Protein 1MGT (pdb70)

B-factor: mean 19.63, std 9.45, range [7.41, 60.87]

GO terms:
  GO:0005737 cytoplasm (C, EXP)
  GO:0003908 methylated-DNA-[protein]-cysteine S-methyltransferase activity (F, EXP)

CATH classification: 3.30.160.70 (+1 more: 1.10.10.10)

Secondary structure (DSSP, 8-state):
-EEEEEEEETTEEEEEEEEEESEEEEEEEESSHHHHHHHHHHHHHHHHHTT------B---SHHHHHHHHHTTSS-GGGGGGGB--TT--H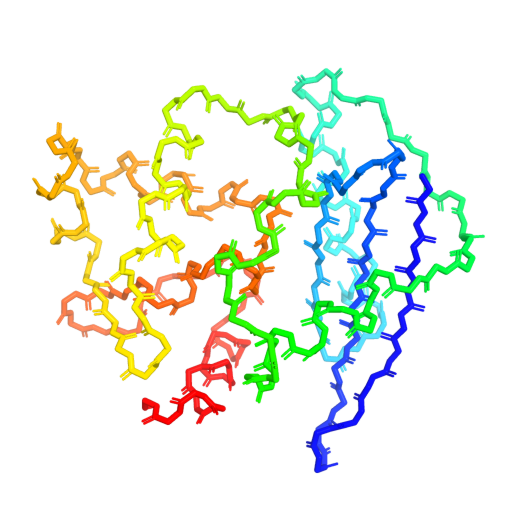HHHHHHHHHHHHS-TT--EEHHHHHHHTTS-HHHHHHHHHT-S-TTTS-GGGEEBTTB----TT-HHHHHHHHHHTT-

Foldseek 3Di:
DKEWDWDDDDPFIKIKMFWDDQFTDFIAMDRDVVLRVVVVVVLVVLLVVLPDDTDHDYDDDCVRVVLVCCLLPVDQLQVNVVRHPCRSPDPVLVVLLNCQRVPQGQLAAEELCRSCVVVVHDSVVSVVSQLNDRYDSSSPSLRYAHPPGSHDHNSDPVVSVVSNVSSPD

Sequence (169 aa):
MLSVEKFRVGERVVWIGVIFSGRVQGIAFAFDRGTLMKRIHDLAEHLGKRGVSISLDVQPSDYPEKVFKVLIGELDNASFLRELSFEGVTPFEKKVYEWLTKNVKRGSVITYGDLAKALNTSPRAVGGAMKRNPYPIVVPCHRVVAHDGIGYYSSGIEEKKFLLEIEGV

Structure (mmCIF, N/CA/C/O backbone):
data_1MGT
#
_entry.id   1MGT
#
_cell.length_a   53.230
_cell.length_b   86.220
_cell.length_c   39.830
_cell.angle_alpha   90.00
_cell.angle_beta   90.00
_cell.angle_gamma   90.00
#
_symmetry.space_group_name_H-M   'P 21 21 21'
#
loop_
_entity.id
_entity.type
_entity.pdbx_description
1 polymer 'PROTEIN (O6-METHYLGUANINE-DNA METHYLTRANSFERASE)'
2 non-polymer 'SULFATE ION'
3 water water
#
loop_
_atom_site.group_PDB
_atom_site.id
_atom_site.type_symbol
_atom_site.label_atom_id
_atom_site.label_alt_id
_atom_site.label_comp_id
_atom_site.label_asym_id
_atom_site.label_entity_id
_atom_site.label_seq_id
_atom_site.pdbx_PDB_ins_code
_atom_site.Cartn_x
_atom_site.Cartn_y
_atom_site.Cartn_z
_atom_site.occupancy
_atom_site.B_iso_or_equiv
_atom_site.auth_seq_id
_atom_site.auth_comp_id
_atom_site.auth_asym_id
_atom_site.auth_atom_id
_atom_site.pdbx_PDB_model_num
ATOM 1 N N . MET A 1 1 ? 26.115 37.489 57.818 1.00 11.72 1 MET A N 1
ATOM 2 C CA . MET A 1 1 ? 25.259 36.376 58.290 1.00 14.41 1 MET A CA 1
ATOM 3 C C . MET A 1 1 ? 25.349 35.202 57.287 1.00 14.50 1 MET A C 1
ATOM 4 O O . MET A 1 1 ? 25.733 35.460 56.137 1.00 13.79 1 MET A O 1
ATOM 9 N N . LEU A 1 2 ? 24.995 34.028 57.741 1.00 11.14 2 LEU A N 1
ATOM 10 C CA . LEU A 1 2 ? 25.030 32.826 56.895 1.00 11.27 2 LEU A CA 1
ATOM 11 C C . LEU A 1 2 ? 23.742 32.048 57.008 1.00 12.79 2 LEU A C 1
ATOM 12 O O . LEU A 1 2 ? 23.185 31.822 58.106 1.00 11.95 2 LEU A O 1
ATOM 17 N N . SER A 1 3 ? 23.212 31.571 55.876 1.00 9.73 3 SER A N 1
ATOM 18 C CA . SER A 1 3 ? 22.020 30.774 55.826 1.00 12.92 3 SER A CA 1
ATOM 19 C C . SER A 1 3 ? 22.391 29.481 55.070 1.00 14.52 3 SER A C 1
ATOM 20 O O . SER A 1 3 ? 23.027 29.611 54.019 1.00 13.54 3 SER A O 1
ATOM 23 N N . VAL A 1 4 ? 22.024 28.354 55.639 1.00 14.02 4 VAL A N 1
ATOM 24 C CA . VAL A 1 4 ? 22.342 27.053 55.026 1.00 15.72 4 VAL A CA 1
ATOM 25 C C . VAL A 1 4 ? 21.069 26.228 54.923 1.00 16.87 4 VAL A C 1
ATOM 26 O O . VAL A 1 4 ? 20.317 26.133 55.901 1.00 15.51 4 VAL A O 1
ATOM 30 N N . GLU A 1 5 ? 20.823 25.615 53.746 1.00 14.50 5 GLU A N 1
ATOM 31 C CA . GLU A 1 5 ? 19.610 24.814 53.616 1.00 15.56 5 GLU A CA 1
ATOM 32 C C . GLU A 1 5 ? 19.870 23.646 52.660 1.00 15.89 5 GLU A C 1
ATOM 33 O O . GLU A 1 5 ? 20.696 23.745 51.755 1.00 13.74 5 GLU A O 1
ATOM 39 N N . LYS A 1 6 ? 19.193 22.542 52.928 1.00 14.27 6 LYS A N 1
ATOM 40 C CA . LYS A 1 6 ? 19.370 21.343 52.081 1.00 15.78 6 LYS A CA 1
ATOM 41 C C . LYS A 1 6 ? 18.141 21.210 51.200 1.00 15.80 6 LYS A C 1
ATOM 42 O O . LYS A 1 6 ? 17.028 21.572 51.617 1.00 15.84 6 LYS A O 1
ATOM 48 N N . PHE A 1 7 ? 18.330 20.788 49.950 1.00 13.37 7 PHE A N 1
ATOM 49 C CA . PHE A 1 7 ? 17.221 20.627 49.021 1.00 14.14 7 PHE A CA 1
ATOM 50 C C . PHE A 1 7 ? 17.361 19.264 48.340 1.00 15.34 7 PHE A C 1
ATOM 51 O O . PHE A 1 7 ? 18.480 18.778 48.134 1.00 16.92 7 PHE A O 1
ATOM 59 N N . ARG A 1 8 ? 16.238 18.677 47.968 1.00 14.72 8 ARG A N 1
ATOM 60 C CA . ARG A 1 8 ? 16.302 17.396 47.267 1.00 14.94 8 ARG A CA 1
ATOM 61 C C . ARG A 1 8 ? 16.004 17.636 45.775 1.00 16.87 8 ARG A C 1
ATOM 62 O O . ARG A 1 8 ? 15.163 18.466 45.428 1.00 18.27 8 ARG A O 1
ATOM 70 N N . VAL A 1 9 ? 16.716 16.952 44.918 1.00 15.80 9 VAL A N 1
ATOM 71 C CA . VAL A 1 9 ? 16.482 17.016 43.458 1.00 16.93 9 VAL A CA 1
ATOM 72 C C . VAL A 1 9 ? 16.454 15.524 43.086 1.00 14.85 9 VAL A C 1
ATOM 73 O O . VAL A 1 9 ? 17.472 14.928 42.798 1.00 17.04 9 VAL A O 1
ATOM 77 N N . GLY A 1 10 ? 15.270 14.932 43.249 1.00 15.40 10 GLY A N 1
ATOM 78 C CA . GLY A 1 10 ? 15.151 13.487 42.993 1.00 14.76 10 GLY A CA 1
ATOM 79 C C . GLY A 1 10 ? 15.991 12.775 44.071 1.00 16.12 10 GLY A C 1
ATOM 80 O O . GLY A 1 10 ? 15.786 13.033 45.267 1.00 15.36 10 GLY A O 1
ATOM 81 N N . GLU A 1 11 ? 16.847 11.858 43.689 1.00 15.50 11 GLU A N 1
ATOM 82 C CA . GLU A 1 11 ? 17.668 11.110 44.605 1.00 17.62 11 GLU A CA 1
ATOM 83 C C . GLU A 1 11 ? 18.916 11.845 45.070 1.00 16.59 11 GLU A C 1
ATOM 84 O O . GLU A 1 11 ? 19.680 11.300 45.867 1.00 17.39 11 GLU A O 1
ATOM 90 N N . ARG A 1 12 ? 19.176 13.026 44.538 1.00 15.53 12 ARG A N 1
ATOM 91 C CA . ARG A 1 12 ? 20.374 13.764 44.968 1.00 17.05 12 ARG A CA 1
ATOM 92 C C . ARG A 1 12 ? 19.995 14.779 46.041 1.00 16.49 12 ARG A C 1
ATOM 93 O O . ARG A 1 12 ? 18.847 15.205 46.132 1.00 15.97 12 ARG A O 1
ATOM 101 N N . VAL A 1 13 ? 21.000 15.164 46.826 1.00 15.53 13 VAL A N 1
ATOM 102 C CA . VAL A 1 13 ? 20.749 16.160 47.869 1.00 15.11 13 VAL A CA 1
ATOM 103 C C . VAL A 1 13 ? 21.723 17.309 47.573 1.00 13.82 13 VAL A C 1
ATOM 104 O O . VAL A 1 13 ? 22.867 16.978 47.260 1.00 16.05 13 VAL A O 1
ATOM 108 N N . VAL A 1 14 ? 21.252 18.523 47.565 1.00 12.58 14 VAL A N 1
ATOM 109 C CA . VAL A 1 14 ? 22.133 19.663 47.314 1.00 13.84 14 VAL A CA 1
ATOM 110 C C . VAL A 1 14 ? 22.048 20.611 48.531 1.00 12.16 14 VAL A C 1
ATOM 111 O O . VAL A 1 14 ? 20.948 21.003 48.900 1.00 13.36 14 VAL A O 1
ATOM 115 N N . TRP A 1 15 ? 23.194 20.980 49.066 1.00 11.36 15 TRP A N 1
ATOM 116 C CA . TRP A 1 15 ? 23.250 21.912 50.197 1.00 11.51 15 TRP A CA 1
ATOM 117 C C . TRP A 1 15 ? 23.635 23.291 49.646 1.00 11.88 15 TRP A C 1
ATOM 118 O O . TRP A 1 15 ? 24.582 23.338 48.854 1.00 11.94 15 TRP A O 1
ATOM 129 N N . ILE A 1 16 ? 22.943 24.339 50.027 1.00 10.91 16 ILE A N 1
ATOM 130 C CA . ILE A 1 16 ? 23.272 25.676 49.526 1.00 10.95 16 ILE A CA 1
ATOM 131 C C . ILE A 1 16 ? 23.543 26.598 50.732 1.00 12.61 16 ILE A C 1
ATOM 132 O O . ILE A 1 16 ? 22.757 26.564 51.677 1.00 13.23 16 ILE A O 1
ATOM 137 N N . GLY A 1 17 ? 24.627 27.371 50.646 1.00 11.46 17 GLY A N 1
ATOM 138 C CA . GLY A 1 17 ? 24.961 28.277 51.762 1.00 10.40 17 GLY A CA 1
ATOM 139 C C . GLY A 1 17 ? 25.037 29.687 51.173 1.00 11.23 17 GLY A C 1
ATOM 140 O O . GLY A 1 17 ? 25.569 29.829 50.068 1.00 11.52 17 GLY A O 1
ATOM 141 N N . VAL A 1 18 ? 24.485 30.683 51.837 1.00 9.51 18 VAL A N 1
ATOM 142 C CA . VAL A 1 18 ? 24.512 32.051 51.348 1.00 9.64 18 VAL A CA 1
ATOM 143 C C . VAL A 1 18 ? 25.038 32.987 52.464 1.00 11.21 18 VAL A C 1
ATOM 144 O O . VAL A 1 18 ? 24.508 32.939 53.574 1.00 12.04 18 VAL A O 1
ATOM 148 N N . ILE A 1 19 ? 26.093 33.693 52.144 1.00 10.86 19 ILE A N 1
ATOM 149 C CA . ILE A 1 19 ? 26.673 34.671 53.077 1.00 10.47 19 ILE A CA 1
ATOM 150 C C . ILE A 1 19 ? 25.999 35.975 52.682 1.00 12.38 19 ILE A C 1
ATOM 151 O O . ILE A 1 19 ? 25.971 36.325 51.480 1.00 10.50 19 ILE A O 1
ATOM 156 N N . PHE A 1 20 ? 25.421 36.712 53.627 1.00 10.51 20 PHE A N 1
ATOM 157 C CA . PHE A 1 20 ? 24.741 37.941 53.230 1.00 9.70 20 PHE A CA 1
ATOM 158 C C . PHE A 1 20 ? 24.771 38.970 54.365 1.00 13.52 20 PHE A C 1
ATOM 159 O O . PHE A 1 20 ? 24.980 38.607 55.524 1.00 11.38 20 PHE A O 1
ATOM 167 N N . SER A 1 21 ? 24.578 40.197 53.979 1.00 13.80 21 SER A N 1
ATOM 168 C CA . SER A 1 21 ? 24.548 41.330 54.923 1.00 17.81 21 SER A CA 1
ATOM 169 C C . SER A 1 21 ? 23.760 42.418 54.198 1.00 20.40 21 SER A C 1
ATOM 170 O O . SER A 1 21 ? 24.413 43.266 53.562 1.00 23.67 21 SER A O 1
ATOM 173 N N . GLY A 1 22 ? 22.456 42.335 54.146 1.00 20.39 22 GLY A N 1
ATOM 174 C CA . GLY A 1 22 ? 21.775 43.444 53.381 1.00 23.03 22 GLY A CA 1
ATOM 175 C C . GLY A 1 22 ? 21.491 42.951 51.957 1.00 24.10 22 GLY A C 1
ATOM 176 O O . GLY A 1 22 ? 20.361 43.065 51.470 1.00 27.86 22 GLY A O 1
ATOM 177 N N . ARG A 1 23 ? 22.510 42.466 51.282 1.00 21.05 23 ARG A N 1
ATOM 178 C CA . ARG A 1 23 ? 22.462 41.905 49.933 1.00 19.41 23 ARG A CA 1
ATOM 179 C C . ARG A 1 23 ? 23.411 40.688 49.978 1.00 17.08 23 ARG A C 1
ATOM 180 O O . ARG A 1 23 ? 24.145 40.527 50.965 1.00 15.10 23 ARG A O 1
ATOM 188 N N . VAL A 1 24 ? 23.405 39.856 48.953 1.00 12.89 24 VAL A N 1
ATOM 189 C CA . VAL A 1 24 ? 24.273 38.680 48.929 1.00 11.90 24 VAL A CA 1
ATOM 190 C C . VAL A 1 24 ? 25.734 38.996 48.746 1.00 12.03 24 VAL A C 1
ATOM 191 O O . VAL A 1 24 ? 26.187 39.737 47.885 1.00 12.80 24 VAL A O 1
ATOM 195 N N . GLN A 1 25 ? 26.585 38.386 49.591 1.00 9.36 25 GLN A N 1
ATOM 196 C CA . GLN A 1 25 ? 28.009 38.544 49.563 1.00 9.31 25 GLN A CA 1
ATOM 197 C C . GLN A 1 25 ? 28.690 37.296 48.983 1.00 7.44 25 GLN A C 1
ATOM 198 O O . GLN A 1 25 ? 29.808 37.366 48.481 1.00 10.02 25 GLN A O 1
ATOM 204 N N . GLY A 1 26 ? 28.030 36.139 49.147 1.00 8.34 26 GLY A N 1
ATOM 205 C CA . GLY A 1 26 ? 28.698 34.925 48.610 1.00 8.68 26 GLY A CA 1
ATOM 206 C C . GLY A 1 26 ? 27.748 33.751 48.647 1.00 9.88 26 GLY A C 1
ATOM 207 O O . GLY A 1 26 ? 26.812 33.683 49.463 1.00 10.35 26 GLY A O 1
ATOM 208 N N . ILE A 1 27 ? 27.979 32.805 47.730 1.00 7.66 27 ILE A N 1
ATOM 209 C CA . ILE A 1 27 ? 27.149 31.607 47.655 1.00 9.80 27 ILE A CA 1
ATOM 210 C C . ILE A 1 27 ? 28.060 30.404 47.468 1.00 9.35 27 ILE A C 1
ATOM 211 O O . ILE A 1 27 ? 29.085 30.529 46.794 1.00 10.75 27 ILE A O 1
ATOM 216 N N . ALA A 1 28 ? 27.699 29.273 48.094 1.00 10.13 28 ALA A N 1
ATOM 217 C CA . ALA A 1 28 ? 28.468 28.056 47.909 1.00 9.75 28 ALA A CA 1
ATOM 218 C C . ALA A 1 28 ? 27.446 26.900 47.853 1.00 9.86 28 ALA A C 1
ATOM 219 O O . ALA A 1 28 ? 26.336 27.017 48.330 1.00 11.33 28 ALA A O 1
ATOM 221 N N . PHE A 1 29 ? 27.865 25.773 47.263 1.00 10.45 29 PHE A N 1
ATOM 222 C CA . PHE A 1 29 ? 26.944 24.636 47.222 1.00 11.88 29 PHE A CA 1
ATOM 223 C C . PHE A 1 29 ? 27.788 23.358 47.201 1.00 11.53 29 PHE A C 1
ATOM 224 O O . PHE A 1 29 ? 28.959 23.392 46.849 1.00 11.25 29 PHE A O 1
ATOM 232 N N . ALA A 1 30 ? 27.144 22.264 47.609 1.00 11.30 30 ALA A N 1
ATOM 233 C CA . ALA A 1 30 ? 27.894 20.997 47.633 1.00 12.05 30 ALA A CA 1
ATOM 234 C C . ALA A 1 30 ? 26.850 19.881 47.826 1.00 12.93 30 ALA A C 1
ATOM 235 O O . ALA A 1 30 ? 25.673 20.172 48.065 1.00 14.37 30 ALA A O 1
ATOM 237 N N . PHE A 1 31 ? 27.310 18.645 47.752 1.00 13.21 31 PHE A N 1
ATOM 238 C CA . PHE A 1 31 ? 26.358 17.530 47.946 1.00 13.76 31 PHE A CA 1
ATOM 239 C C . PHE A 1 31 ? 26.322 17.034 49.376 1.00 16.32 31 PHE A C 1
ATOM 240 O O . PHE A 1 31 ? 25.591 16.067 49.659 1.00 15.98 31 PHE A O 1
ATOM 248 N N . ASP A 1 32 ? 27.085 17.652 50.278 1.00 14.95 32 ASP A N 1
ATOM 249 C CA . ASP A 1 32 ? 27.066 17.217 51.689 1.00 16.44 32 ASP A CA 1
ATOM 250 C C . ASP A 1 32 ? 27.374 18.457 52.535 1.00 17.25 32 ASP A C 1
ATOM 251 O O . ASP A 1 32 ? 28.014 19.385 52.030 1.00 15.77 32 ASP A O 1
ATOM 256 N N . ARG A 1 33 ? 26.914 18.498 53.774 1.00 16.41 33 ARG A N 1
ATOM 257 C CA . ARG A 1 33 ? 27.126 19.702 54.596 1.00 17.77 33 ARG A CA 1
ATOM 258 C C . ARG A 1 33 ? 28.560 19.994 54.941 1.00 16.56 33 ARG A C 1
ATOM 259 O O . ARG A 1 33 ? 28.959 21.170 55.021 1.00 15.66 33 ARG A O 1
ATOM 267 N N . GLY A 1 34 ? 29.396 18.978 55.155 1.00 15.79 34 GLY A N 1
ATOM 268 C CA . GLY A 1 34 ? 30.807 19.187 55.506 1.00 15.95 34 GLY A CA 1
ATOM 269 C C . GLY A 1 34 ? 31.549 19.888 54.370 1.00 16.83 34 GLY A C 1
ATOM 270 O O . GLY A 1 34 ? 32.334 20.797 54.567 1.00 14.14 34 GLY A O 1
ATOM 271 N N . THR A 1 35 ? 31.294 19.420 53.131 1.00 15.02 35 THR A N 1
ATOM 272 C CA . THR A 1 35 ? 31.955 20.031 51.977 1.00 13.38 35 THR A CA 1
ATOM 273 C C . THR A 1 35 ? 31.448 21.458 51.816 1.00 11.90 35 THR A C 1
ATOM 274 O O . THR A 1 35 ? 32.238 22.355 51.512 1.00 13.75 35 THR A O 1
ATOM 278 N N . LEU A 1 36 ? 30.169 21.666 52.038 1.00 11.43 36 LEU A N 1
ATOM 279 C CA . LEU A 1 36 ? 29.594 22.993 51.936 1.00 12.51 36 LEU A CA 1
ATOM 280 C C . LEU A 1 36 ? 30.308 23.929 52.914 1.00 13.86 36 LEU A C 1
ATOM 281 O O . LEU A 1 36 ? 30.704 25.011 52.526 1.00 11.05 36 LEU A O 1
ATOM 286 N N . MET A 1 37 ? 30.486 23.467 54.166 1.00 13.78 37 MET A N 1
ATOM 287 C CA . MET A 1 37 ? 31.156 24.354 55.139 1.00 14.72 37 MET A CA 1
ATOM 288 C C . MET A 1 37 ? 32.578 24.683 54.785 1.00 13.64 37 MET A C 1
ATOM 289 O O . MET A 1 37 ? 33.065 25.819 55.012 1.00 12.36 37 MET A O 1
ATOM 294 N N . LYS A 1 38 ? 33.328 23.765 54.194 1.00 13.64 38 LYS A N 1
ATOM 295 C CA . LYS A 1 38 ? 34.694 24.040 53.779 1.00 14.71 38 LYS A CA 1
ATOM 296 C C . LYS A 1 38 ? 34.689 25.092 52.664 1.00 14.13 38 LYS A C 1
ATOM 297 O O . LYS A 1 38 ? 35.534 25.989 52.644 1.00 12.32 38 LYS A O 1
ATOM 303 N N . ARG A 1 39 ? 33.747 24.987 51.727 1.00 12.32 39 ARG A N 1
ATOM 304 C CA . ARG A 1 39 ? 33.666 25.968 50.630 1.00 12.89 39 ARG A CA 1
ATOM 305 C C . ARG A 1 39 ? 33.244 27.349 51.131 1.00 11.45 39 ARG A C 1
ATOM 306 O O . ARG A 1 39 ? 33.741 28.353 50.618 1.00 9.95 39 ARG A O 1
ATOM 314 N N . ILE A 1 40 ? 32.371 27.380 52.126 1.00 10.49 40 ILE A N 1
ATOM 315 C CA . ILE A 1 40 ? 31.918 28.642 52.725 1.00 10.18 40 ILE A CA 1
ATOM 316 C C . ILE A 1 40 ? 33.105 29.315 53.378 1.00 11.11 40 ILE A C 1
ATOM 317 O O . ILE A 1 40 ? 33.330 30.526 53.239 1.00 10.31 40 ILE A O 1
ATOM 322 N N . HIS A 1 41 ? 33.961 28.555 54.082 1.00 11.10 41 HIS A N 1
ATOM 323 C CA . HIS A 1 41 ? 35.132 29.116 54.728 1.00 11.70 41 HIS A CA 1
ATOM 324 C C . HIS A 1 41 ? 36.158 29.603 53.719 1.00 12.18 41 HIS A C 1
ATOM 325 O O . HIS A 1 41 ? 36.757 30.682 53.845 1.00 10.99 41 HIS A O 1
ATOM 332 N N . ASP A 1 42 ? 36.359 28.802 52.653 1.00 12.13 42 ASP A N 1
ATOM 333 C CA . ASP A 1 42 ? 37.313 29.231 51.613 1.00 14.09 42 ASP A CA 1
ATOM 334 C C . ASP A 1 42 ? 36.832 30.536 50.985 1.00 12.40 42 ASP A C 1
ATOM 335 O O . ASP A 1 42 ? 37.641 31.413 50.679 1.00 12.96 42 ASP A O 1
ATOM 340 N N . LEU A 1 43 ? 35.524 30.655 50.742 1.00 10.72 43 LEU A N 1
ATOM 341 C CA . LEU A 1 43 ? 34.945 31.858 50.148 1.00 12.26 43 LEU A CA 1
ATOM 342 C C . LEU A 1 43 ? 35.070 33.047 51.104 1.00 12.30 43 LEU A C 1
ATOM 343 O O . LEU A 1 43 ? 35.448 34.129 50.699 1.00 11.53 43 LEU A O 1
ATOM 348 N N . ALA A 1 44 ? 34.806 32.816 52.394 1.00 12.63 44 ALA A N 1
ATOM 349 C CA . ALA A 1 44 ? 34.924 33.927 53.368 1.00 12.63 44 ALA A CA 1
ATOM 350 C C . ALA A 1 44 ? 36.366 34.424 53.471 1.00 11.58 44 ALA A C 1
ATOM 351 O O . ALA A 1 44 ? 36.606 35.627 53.671 1.00 12.66 44 ALA A O 1
ATOM 353 N N . GLU A 1 45 ? 37.342 33.556 53.370 1.00 12.81 45 GLU A N 1
ATOM 354 C CA . GLU A 1 45 ? 38.750 33.895 53.454 1.00 15.57 45 GLU A CA 1
ATOM 355 C C . GLU A 1 45 ? 39.134 34.755 52.241 1.00 15.37 45 GLU A C 1
ATOM 356 O O . GLU A 1 45 ? 39.841 35.743 52.377 1.00 13.01 45 GLU A O 1
ATOM 362 N N . HIS A 1 46 ? 38.657 34.335 51.070 1.00 11.55 46 HIS A N 1
ATOM 363 C CA . HIS A 1 46 ? 38.921 35.090 49.856 1.00 14.42 46 HIS A CA 1
ATOM 364 C C . HIS A 1 46 ? 38.287 36.482 49.921 1.00 13.33 46 HIS A C 1
ATOM 365 O O . HIS A 1 46 ? 38.954 37.458 49.615 1.00 14.57 46 HIS A O 1
ATOM 372 N N . LEU A 1 47 ? 37.022 36.593 50.311 1.00 11.20 47 LEU A N 1
ATOM 373 C CA . LEU A 1 47 ? 36.371 37.899 50.384 1.00 11.94 47 LEU A CA 1
ATOM 374 C C . LEU A 1 47 ? 37.008 38.781 51.479 1.00 11.12 47 LEU A C 1
ATOM 375 O O . LEU A 1 47 ? 37.175 39.979 51.286 1.00 10.54 47 LEU A O 1
ATOM 380 N N . GLY A 1 48 ? 37.383 38.142 52.574 1.00 12.05 48 GLY A N 1
ATOM 381 C CA . GLY A 1 48 ? 38.032 38.901 53.683 1.00 13.13 48 GLY A CA 1
ATOM 382 C C . GLY A 1 48 ? 39.352 39.480 53.191 1.00 14.19 48 GLY A C 1
ATOM 383 O O . GLY A 1 48 ? 39.700 40.609 53.539 1.00 15.11 48 GLY A O 1
ATOM 384 N N . LYS A 1 49 ? 40.121 38.770 52.359 1.00 14.40 49 LYS A N 1
ATOM 385 C CA . LYS A 1 49 ? 41.375 39.282 51.830 1.00 15.10 49 LYS A CA 1
ATOM 386 C C . LYS A 1 49 ? 41.137 40.447 50.871 1.00 16.02 49 LYS A C 1
ATOM 387 O O . LYS A 1 49 ? 42.078 41.186 50.517 1.00 16.30 49 LYS A O 1
ATOM 393 N N . ARG A 1 50 ? 39.907 40.626 50.406 1.00 13.26 50 ARG A N 1
ATOM 394 C CA . ARG A 1 50 ? 39.568 41.734 49.520 1.00 15.11 50 ARG A CA 1
ATOM 395 C C . ARG A 1 50 ? 38.893 42.867 50.272 1.00 14.67 50 ARG A C 1
ATOM 396 O O . ARG A 1 50 ? 38.352 43.802 49.688 1.00 15.32 50 ARG A O 1
ATOM 404 N N . GLY A 1 51 ? 38.971 42.806 51.615 1.00 15.27 51 GLY A N 1
ATOM 405 C CA . GLY A 1 51 ? 38.414 43.820 52.468 1.00 13.02 51 GLY A CA 1
ATOM 406 C C . GLY A 1 51 ? 36.963 43.755 52.800 1.00 13.45 51 GLY A C 1
ATOM 407 O O . GLY A 1 51 ? 36.383 44.735 53.307 1.00 14.61 51 GLY A O 1
ATOM 408 N N . VAL A 1 52 ? 36.277 42.643 52.555 1.00 11.60 52 VAL A N 1
ATOM 409 C CA . VAL A 1 52 ? 34.867 42.510 52.851 1.00 12.96 52 VAL A CA 1
ATOM 410 C C . VAL A 1 52 ? 34.667 42.025 54.297 1.00 13.12 52 VAL A C 1
ATOM 411 O O . VAL A 1 52 ? 35.373 41.112 54.708 1.00 14.69 52 VAL A O 1
ATOM 415 N N . SER A 1 53 ? 33.766 42.657 55.020 1.00 14.99 53 SER A N 1
ATOM 416 C CA . SER A 1 53 ? 33.489 42.253 56.406 1.00 16.68 53 SER A CA 1
ATOM 417 C C . SER A 1 53 ? 32.431 41.154 56.389 1.00 15.28 53 SER A C 1
ATOM 418 O O . SER A 1 53 ? 31.339 41.412 55.887 1.00 16.77 53 SER A O 1
ATOM 421 N N . ILE A 1 54 ? 32.770 39.985 56.897 1.00 14.61 54 ILE A N 1
ATOM 422 C CA . ILE A 1 54 ? 31.931 38.832 56.930 1.00 15.78 54 ILE A CA 1
ATOM 423 C C . ILE A 1 54 ? 31.667 38.284 58.342 1.00 16.30 54 ILE A C 1
ATOM 424 O O . ILE A 1 54 ? 32.618 38.166 59.112 1.00 17.60 54 ILE A O 1
ATOM 429 N N . SER A 1 55 ? 30.446 37.879 58.589 1.00 16.10 55 SER A N 1
ATOM 430 C CA . SER A 1 55 ? 29.991 37.272 59.808 1.00 16.95 55 SER A CA 1
ATOM 431 C C . SER A 1 55 ? 29.291 35.943 59.428 1.00 15.70 55 SER A C 1
ATOM 432 O O . SER A 1 55 ? 28.373 36.005 58.626 1.00 15.36 55 SER A O 1
ATOM 435 N N . LEU A 1 56 ? 29.708 34.842 60.004 1.00 12.46 56 LEU A N 1
ATOM 436 C CA . LEU A 1 56 ? 29.136 33.552 59.692 1.00 13.39 56 LEU A CA 1
ATOM 437 C C . LEU A 1 56 ? 28.170 33.009 60.731 1.00 13.40 56 LEU A C 1
ATOM 438 O O . LEU A 1 56 ? 27.991 31.784 60.832 1.00 12.77 56 LEU A O 1
ATOM 443 N N . ASP A 1 57 ? 27.556 33.920 61.471 1.00 12.61 57 ASP A N 1
ATOM 444 C CA . ASP A 1 57 ? 26.523 33.512 62.432 1.00 13.99 57 ASP A CA 1
ATOM 445 C C . ASP A 1 57 ? 25.331 33.016 61.585 1.00 14.28 57 ASP A C 1
ATOM 446 O O . ASP A 1 57 ? 24.891 33.712 60.635 1.00 15.22 57 ASP A O 1
ATOM 451 N N . VAL A 1 58 ? 24.795 31.877 61.935 1.00 14.65 58 VAL A N 1
ATOM 452 C CA . VAL A 1 58 ? 23.675 31.300 61.185 1.00 16.38 58 VAL A CA 1
ATOM 453 C C . VAL A 1 58 ? 22.363 31.964 61.500 1.00 18.39 58 VAL A C 1
ATOM 454 O O . VAL A 1 58 ? 21.914 32.056 62.643 1.00 17.78 58 VAL A O 1
ATOM 458 N N . GLN A 1 59 ? 21.700 32.458 60.456 1.00 17.92 59 GLN A N 1
ATOM 459 C CA . GLN A 1 59 ? 20.431 33.141 60.535 1.00 18.32 59 GL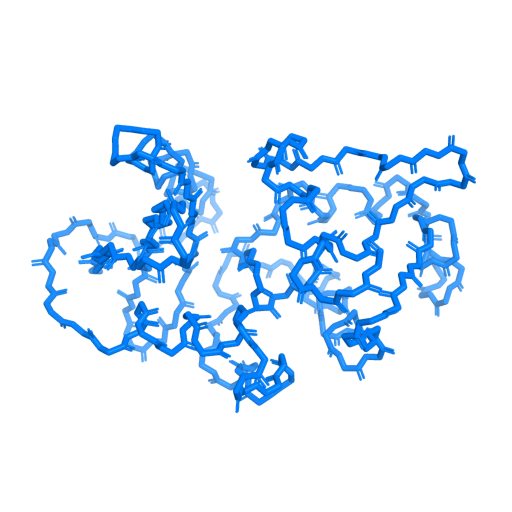N A CA 1
ATOM 460 C C . GLN A 1 59 ? 19.483 32.652 59.426 1.00 20.85 59 GLN A C 1
ATOM 461 O O . GLN A 1 59 ? 19.909 32.313 58.324 1.00 20.14 59 GLN A O 1
ATOM 467 N N . PRO A 1 60 ? 18.196 32.622 59.727 1.00 23.04 60 PRO A N 1
ATOM 468 C CA . PRO A 1 60 ? 17.181 32.228 58.776 1.00 23.17 60 PRO A CA 1
ATOM 469 C C . PRO A 1 60 ? 17.051 33.278 57.682 1.00 22.46 60 PRO A C 1
ATOM 470 O O . PRO A 1 60 ? 17.209 34.491 57.869 1.00 21.90 60 PRO A O 1
ATOM 474 N N . SER A 1 61 ? 16.801 32.784 56.454 1.00 20.57 61 SER A N 1
ATOM 475 C CA . SER A 1 61 ? 16.627 33.722 55.350 1.00 20.41 61 SER A CA 1
ATOM 476 C C . SER A 1 61 ? 16.030 32.933 54.170 1.00 19.44 61 SER A C 1
ATOM 477 O O . SER A 1 61 ? 16.015 31.710 54.232 1.00 20.01 61 SER A O 1
ATOM 480 N N . ASP A 1 62 ? 15.526 33.680 53.204 1.00 19.94 62 ASP A N 1
ATOM 481 C CA . ASP A 1 62 ? 14.943 33.015 52.040 1.00 21.30 62 ASP A CA 1
ATOM 482 C C . ASP A 1 62 ? 15.954 32.955 50.895 1.00 19.19 62 ASP A C 1
ATOM 483 O O . ASP A 1 62 ? 15.607 32.468 49.817 1.00 18.53 62 ASP A O 1
ATOM 488 N N . TYR A 1 63 ? 17.190 33.378 51.114 1.00 16.30 63 TYR A N 1
ATOM 489 C CA . TYR A 1 63 ? 18.207 33.355 50.067 1.00 14.83 63 TYR A CA 1
ATOM 490 C C . TYR A 1 63 ? 18.509 31.984 49.510 1.00 14.24 63 TYR A C 1
ATOM 491 O O . TYR A 1 63 ? 18.543 31.809 48.266 1.00 13.34 63 TYR A O 1
ATOM 500 N N . PRO A 1 64 ? 18.731 30.972 50.333 1.00 13.61 64 PRO A N 1
ATOM 501 C CA . PRO A 1 64 ? 18.995 29.626 49.851 1.00 14.21 64 PRO A CA 1
ATOM 502 C C . PRO A 1 64 ? 17.876 29.145 48.929 1.00 14.68 64 PRO A C 1
ATOM 503 O O . PRO A 1 64 ? 18.135 28.568 47.862 1.00 15.18 64 PRO A O 1
ATOM 507 N N . GLU A 1 65 ? 16.623 29.363 49.292 1.00 15.66 65 GLU A N 1
ATOM 508 C CA . GLU A 1 65 ? 15.514 28.946 48.452 1.00 19.01 65 GLU A CA 1
ATOM 509 C C . GLU A 1 65 ? 15.512 29.743 47.136 1.00 16.71 65 GLU A C 1
ATOM 510 O O . GLU A 1 65 ? 15.167 29.170 46.112 1.00 17.84 65 GLU A O 1
ATOM 516 N N . LYS A 1 66 ? 15.858 31.017 47.165 1.00 15.00 66 LYS A N 1
ATOM 517 C CA . LYS A 1 66 ? 15.863 31.797 45.899 1.00 16.79 66 LYS A CA 1
ATOM 518 C C . LYS A 1 66 ? 16.941 31.248 44.972 1.00 15.10 66 LYS A C 1
ATOM 519 O O . LYS A 1 66 ? 16.716 31.084 43.767 1.00 14.82 66 LYS A O 1
ATOM 525 N N . VAL A 1 67 ? 18.111 30.935 45.524 1.00 12.39 67 VAL A N 1
ATOM 526 C CA . VAL A 1 67 ? 19.189 30.350 44.747 1.00 12.09 67 VAL A CA 1
ATOM 527 C C . VAL A 1 67 ? 18.729 29.004 44.177 1.00 12.44 67 VAL A C 1
ATOM 528 O O . VAL A 1 67 ? 18.970 28.713 43.007 1.00 13.17 67 VAL A O 1
ATOM 532 N N . PHE A 1 68 ? 18.044 28.154 44.960 1.00 11.93 68 PHE A N 1
ATOM 533 C CA . PHE A 1 68 ? 17.552 26.884 44.469 1.00 13.08 68 PHE A CA 1
ATOM 534 C C . PHE A 1 68 ? 16.585 27.080 43.291 1.00 14.12 68 PHE A C 1
ATOM 535 O O . PHE A 1 68 ? 16.613 26.279 42.348 1.00 13.32 68 PHE A O 1
ATOM 543 N N . LYS A 1 69 ? 15.750 28.111 43.351 1.00 14.38 69 LYS A N 1
ATOM 544 C CA . LYS A 1 69 ? 14.816 28.395 42.256 1.00 15.15 69 LYS A CA 1
ATOM 545 C C . LYS A 1 69 ? 15.591 28.738 40.980 1.00 15.00 69 LYS A C 1
ATOM 546 O O . LYS A 1 69 ? 15.125 28.379 39.887 1.00 15.19 69 LYS A O 1
ATOM 552 N N . VAL A 1 70 ? 16.733 29.428 41.112 1.00 12.48 70 VAL A N 1
ATOM 553 C CA . VAL A 1 70 ? 17.508 29.702 39.880 1.00 14.08 70 VAL A CA 1
ATOM 554 C C . VAL A 1 70 ? 18.095 28.399 39.372 1.00 13.83 70 VAL A C 1
ATOM 555 O O . VAL A 1 70 ? 18.094 28.063 38.175 1.00 13.13 70 VAL A O 1
ATOM 559 N N . LEU A 1 71 ? 18.645 27.561 40.268 1.00 12.73 71 LEU A N 1
ATOM 560 C CA . LEU A 1 71 ? 19.234 26.298 39.919 1.00 13.73 71 LEU A CA 1
ATOM 561 C C . LEU A 1 71 ? 18.269 25.401 39.125 1.00 15.29 71 LEU A C 1
ATOM 562 O O . LEU A 1 71 ? 18.702 24.798 38.134 1.00 15.09 71 LEU A O 1
ATOM 567 N N . ILE A 1 72 ? 17.015 25.311 39.560 1.00 14.42 72 ILE A N 1
ATOM 568 C CA . ILE A 1 72 ? 16.068 24.432 38.868 1.00 16.28 72 ILE A CA 1
ATOM 569 C C . ILE A 1 72 ? 15.340 25.118 37.731 1.00 17.70 72 ILE A C 1
ATOM 570 O O . ILE A 1 72 ? 14.465 24.494 37.103 1.00 19.96 72 ILE A O 1
ATOM 575 N N . GLY A 1 73 ? 15.652 26.367 37.427 1.00 18.11 73 GLY A N 1
ATOM 576 C CA . GLY A 1 73 ? 15.073 27.108 36.348 1.00 21.47 73 GLY A CA 1
ATOM 577 C C . GLY A 1 73 ? 13.757 27.782 36.578 1.00 23.29 73 GLY A C 1
ATOM 578 O O . GLY A 1 73 ? 13.093 28.124 35.594 1.00 22.95 73 GLY A O 1
ATOM 579 N N . GLU A 1 74 ? 13.343 27.978 37.825 1.00 22.22 74 GLU A N 1
ATOM 580 C CA . GLU A 1 74 ? 12.086 28.642 38.148 1.00 24.44 74 GLU A CA 1
ATOM 581 C C . GLU A 1 74 ? 12.250 30.158 38.099 1.00 25.20 74 GLU A C 1
ATOM 582 O O . GLU A 1 74 ? 11.302 30.925 37.918 1.00 25.22 74 GLU A O 1
ATOM 588 N N . LEU A 1 75 ? 13.487 30.585 38.307 1.00 23.89 75 LEU A N 1
ATOM 589 C CA . LEU A 1 75 ? 13.866 32.002 38.292 1.00 25.58 75 LEU A CA 1
ATOM 590 C C . LEU A 1 75 ? 15.025 32.121 37.297 1.00 24.81 75 LEU A C 1
ATOM 591 O O . LEU A 1 75 ? 15.897 31.238 37.302 1.00 23.98 75 LEU A O 1
ATOM 596 N N . ASP A 1 76 ? 15.017 33.126 36.432 1.00 24.41 76 ASP A N 1
ATOM 597 C CA . ASP A 1 76 ? 16.141 33.204 35.472 1.00 23.51 76 ASP A CA 1
ATOM 598 C C . ASP A 1 76 ? 17.346 33.843 36.164 1.00 20.36 76 ASP A C 1
ATOM 599 O O . ASP A 1 76 ? 17.185 34.627 37.085 1.00 18.63 76 ASP A O 1
ATOM 604 N N . ASN A 1 77 ? 18.552 33.516 35.702 1.00 18.80 77 ASN A N 1
ATOM 605 C CA . ASN A 1 77 ? 19.754 34.078 36.327 1.00 17.15 77 ASN A CA 1
ATOM 606 C C . ASN A 1 77 ? 19.789 35.579 36.431 1.00 17.33 77 ASN A C 1
ATOM 607 O O . ASN A 1 77 ? 20.140 36.164 37.465 1.00 15.45 77 ASN A O 1
ATOM 612 N N . ALA A 1 78 ? 19.463 36.285 35.337 1.00 15.07 78 ALA A N 1
ATOM 613 C CA . ALA A 1 78 ? 19.507 37.737 35.334 1.00 17.44 78 ALA A CA 1
ATOM 614 C C . ALA A 1 78 ? 18.603 38.382 36.353 1.00 17.82 78 ALA A C 1
ATOM 615 O O . ALA A 1 78 ? 18.919 39.482 36.835 1.00 18.78 78 ALA A O 1
ATOM 617 N N . SER A 1 79 ? 17.493 37.755 36.731 1.00 19.57 79 SER A N 1
ATOM 618 C CA . SER A 1 79 ? 16.620 38.397 37.731 1.00 23.42 79 SER A CA 1
ATOM 619 C C . SER A 1 79 ? 17.241 38.383 39.115 1.00 22.66 79 SER A C 1
ATOM 620 O O . SER A 1 79 ? 16.780 39.130 39.979 1.00 25.13 79 SER A O 1
ATOM 623 N N . PHE A 1 80 ? 18.299 37.596 39.334 1.00 20.67 80 PHE A N 1
ATOM 624 C CA . PHE A 1 80 ? 18.946 37.547 40.648 1.00 19.31 80 PHE A CA 1
ATOM 625 C C . PHE A 1 80 ? 20.043 38.593 40.770 1.00 17.91 80 PHE A C 1
ATOM 626 O O . PHE A 1 80 ? 20.511 38.855 41.884 1.00 17.31 80 PHE A O 1
ATOM 634 N N . LEU A 1 81 ? 20.456 39.235 39.667 1.00 17.31 81 LEU A N 1
ATOM 635 C CA . LEU A 1 81 ? 21.521 40.230 39.726 1.00 17.54 81 LEU A CA 1
ATOM 636 C C . LEU A 1 81 ? 21.289 41.324 40.768 1.00 17.72 81 LEU A C 1
ATOM 637 O O . LEU A 1 81 ? 22.239 41.719 41.436 1.00 17.49 81 LEU A O 1
ATOM 642 N N . ARG A 1 82 ? 20.076 41.821 40.936 1.00 18.66 82 ARG A N 1
ATOM 643 C CA . ARG A 1 82 ? 19.790 42.874 41.902 1.00 21.57 82 ARG A CA 1
ATOM 644 C C . ARG A 1 82 ? 19.997 42.477 43.361 1.00 21.12 82 ARG A C 1
ATOM 645 O O . ARG A 1 82 ? 20.095 43.364 44.216 1.00 20.99 82 ARG A O 1
ATOM 653 N N . GLU A 1 83 ? 20.050 41.188 43.658 1.00 19.45 83 GLU A N 1
ATOM 654 C CA . GLU A 1 83 ? 20.262 40.734 45.027 1.00 21.23 83 GLU A CA 1
ATOM 655 C C . GLU A 1 83 ? 21.748 40.678 45.394 1.00 18.52 83 GLU A C 1
ATOM 656 O O . GLU A 1 83 ? 22.068 40.517 46.577 1.00 18.31 83 GLU A O 1
ATOM 662 N N . LEU A 1 84 ? 22.637 40.784 44.421 1.00 15.69 84 LEU A N 1
ATOM 663 C CA . LEU A 1 84 ? 24.072 40.698 44.650 1.00 14.73 84 LEU A CA 1
ATOM 664 C C . LEU A 1 84 ? 24.722 41.974 45.105 1.00 14.13 84 LEU A C 1
ATOM 665 O O . LEU A 1 84 ? 24.506 43.030 44.505 1.00 15.76 84 LEU A O 1
ATOM 670 N N . SER A 1 85 ? 25.585 41.911 46.131 1.00 12.58 85 SER A N 1
ATOM 671 C CA . SER A 1 85 ? 26.222 43.146 46.572 1.00 12.43 85 SER A CA 1
ATOM 672 C C . SER A 1 85 ? 27.425 43.552 45.756 1.00 13.92 85 SER A C 1
ATOM 673 O O . SER A 1 85 ? 27.793 44.742 45.756 1.00 13.50 85 SER A O 1
ATOM 676 N N . PHE A 1 86 ? 28.113 42.633 45.083 1.00 12.41 86 PHE A N 1
ATOM 677 C CA . PHE A 1 86 ? 29.322 42.883 44.344 1.00 12.69 86 PHE A C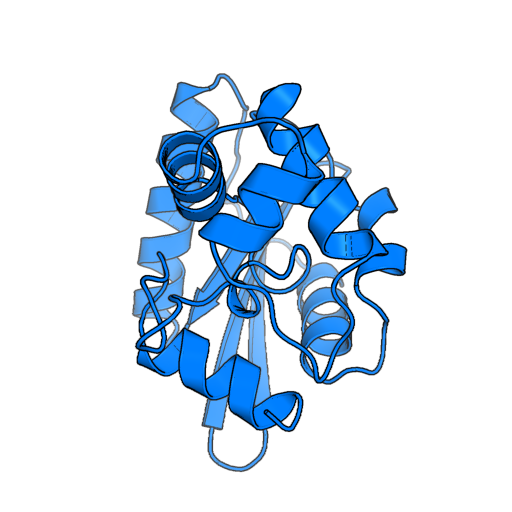A 1
ATOM 678 C C . PHE A 1 86 ? 30.447 43.360 45.255 1.00 13.18 86 PHE A C 1
ATOM 679 O O . PHE A 1 86 ? 31.409 43.969 44.789 1.00 13.38 86 PHE A O 1
ATOM 687 N N . GLU A 1 87 ? 30.350 43.083 46.563 1.00 13.82 87 GLU A N 1
ATOM 688 C CA . GLU A 1 87 ? 31.427 43.469 47.473 1.00 14.88 87 GLU A CA 1
ATOM 689 C C . GLU A 1 87 ? 32.591 42.506 47.219 1.00 13.08 87 GLU A C 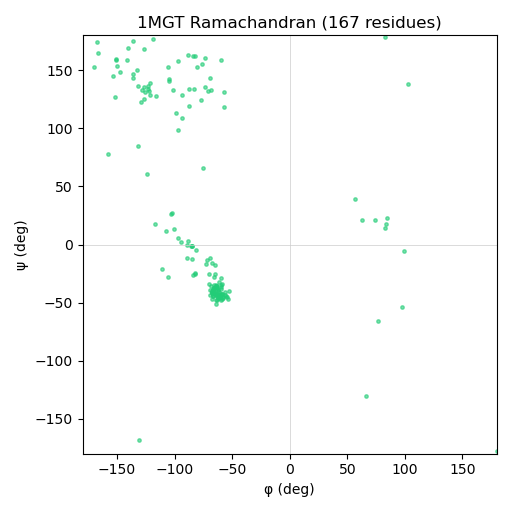1
ATOM 690 O O . GLU A 1 87 ? 32.337 41.307 47.059 1.00 13.93 87 GLU A O 1
ATOM 696 N N . GLY A 1 88 ? 33.806 43.015 47.130 1.00 12.28 88 GLY A N 1
ATOM 697 C CA . GLY A 1 88 ? 35.005 42.242 46.887 1.00 13.59 88 GLY A CA 1
ATOM 698 C C . GLY A 1 88 ? 35.101 41.758 45.415 1.00 12.38 88 GLY A C 1
ATOM 699 O O . GLY A 1 88 ? 35.806 40.787 45.171 1.00 15.53 88 GLY A O 1
ATOM 700 N N . VAL A 1 89 ? 34.393 42.406 44.520 1.00 12.27 89 VAL A N 1
ATOM 701 C CA . VAL A 1 89 ? 34.439 41.995 43.080 1.00 11.57 89 VAL A CA 1
ATOM 702 C C . VAL A 1 89 ? 35.054 43.177 42.323 1.00 10.80 89 VAL A C 1
ATOM 703 O O . VAL A 1 89 ? 34.588 44.308 42.560 1.00 12.50 89 VAL A O 1
ATOM 707 N N . THR A 1 90 ? 36.075 42.948 41.533 1.00 11.36 90 THR A N 1
ATOM 708 C CA . THR A 1 90 ? 36.703 44.063 40.776 1.00 12.86 90 THR A CA 1
ATOM 709 C C . THR A 1 90 ? 35.798 44.492 39.631 1.00 13.48 90 THR A C 1
ATOM 710 O O . THR A 1 90 ? 34.886 43.782 39.182 1.00 10.42 90 THR A O 1
ATOM 714 N N . PRO A 1 91 ? 35.998 45.702 39.101 1.00 13.96 91 PRO A N 1
ATOM 715 C CA . PRO A 1 91 ? 35.209 46.200 37.993 1.00 14.50 91 PRO A CA 1
ATOM 716 C C . PRO A 1 91 ? 35.283 45.229 36.798 1.00 11.67 91 PRO A C 1
ATOM 717 O O . PRO A 1 91 ? 34.240 45.006 36.163 1.00 15.10 91 PRO A O 1
ATOM 721 N N . PHE A 1 92 ? 36.437 44.670 36.508 1.00 11.35 92 PHE A N 1
ATOM 722 C CA . PHE A 1 92 ? 36.592 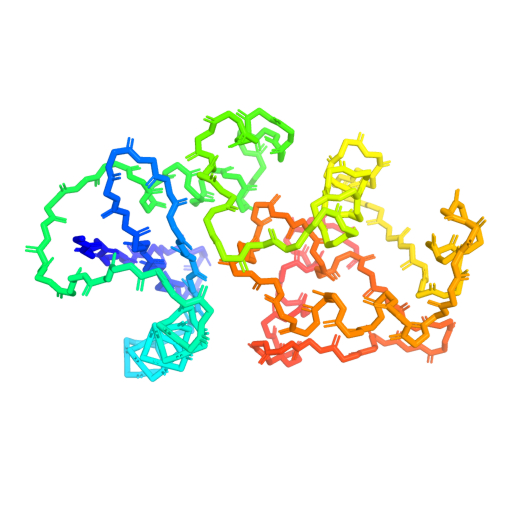43.724 35.402 1.00 11.77 92 PHE A CA 1
ATOM 723 C C . PHE A 1 92 ? 35.753 42.466 35.683 1.00 12.88 92 PHE A C 1
ATOM 724 O O . PHE A 1 92 ? 34.982 41.981 34.879 1.00 11.40 92 PHE A O 1
ATOM 732 N N . GLU A 1 93 ? 35.950 41.896 36.900 1.00 11.30 93 GLU A N 1
ATOM 733 C CA . GLU A 1 93 ? 35.177 40.703 37.242 1.00 11.87 93 GLU A CA 1
ATOM 734 C C . GLU A 1 93 ? 33.696 40.953 37.131 1.00 11.21 93 GLU A C 1
ATOM 735 O O . GLU A 1 93 ? 32.953 40.123 36.607 1.00 10.95 93 GLU A O 1
ATOM 741 N N . LYS A 1 94 ? 33.194 42.086 37.619 1.00 10.31 94 LYS A N 1
ATOM 742 C CA . LYS A 1 94 ? 31.797 42.415 37.555 1.00 11.16 94 LYS A CA 1
ATOM 743 C C . LYS A 1 94 ? 31.298 42.440 36.101 1.00 11.67 94 LYS A C 1
ATOM 744 O O . LYS A 1 94 ? 30.205 41.936 35.838 1.00 10.97 94 LYS A O 1
ATOM 750 N N . LYS A 1 95 ? 32.098 43.028 35.234 1.00 13.49 95 LYS A N 1
ATOM 751 C CA . LYS A 1 95 ? 31.748 43.125 33.800 1.00 15.58 95 LYS A CA 1
ATOM 752 C C . LYS A 1 95 ? 31.590 41.734 33.209 1.00 12.16 95 LYS A C 1
ATOM 753 O O . LYS A 1 95 ? 30.621 41.435 32.502 1.00 11.78 95 LYS A O 1
ATOM 759 N N . VAL A 1 96 ? 32.538 40.862 33.532 1.00 11.04 96 VAL A N 1
ATOM 760 C CA . VAL A 1 96 ? 32.446 39.482 33.031 1.00 12.00 96 VAL A CA 1
ATOM 761 C C . VAL A 1 96 ? 31.217 38.798 33.599 1.00 11.71 96 VAL A C 1
ATOM 762 O O . VAL A 1 96 ? 30.432 38.164 32.861 1.00 9.23 96 VAL A O 1
ATOM 766 N N . TYR A 1 97 ? 30.991 38.889 34.922 1.00 9.81 97 TYR A N 1
ATOM 767 C CA . TYR A 1 97 ? 29.842 38.224 35.533 1.00 9.64 97 TYR A CA 1
ATOM 768 C C . TYR A 1 97 ? 28.506 38.688 34.985 1.00 10.03 97 TYR A C 1
ATOM 769 O O . TYR A 1 97 ? 27.574 37.933 34.725 1.00 9.18 97 TYR A O 1
ATOM 778 N N . GLU A 1 98 ? 28.356 40.002 34.796 1.00 11.27 98 GLU A N 1
ATOM 779 C CA . GLU A 1 98 ? 27.108 40.522 34.254 1.00 12.64 98 GLU A CA 1
ATOM 780 C C . GLU A 1 98 ? 26.900 40.071 32.800 1.00 12.75 98 GLU A C 1
ATOM 781 O O . GLU A 1 98 ? 25.781 39.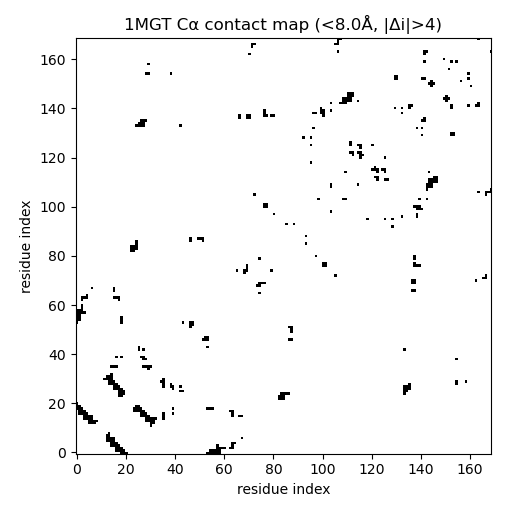684 32.463 1.00 11.59 98 GLU A O 1
ATOM 787 N N . TRP A 1 99 ? 27.949 40.139 31.991 1.00 14.15 99 TRP A N 1
ATOM 788 C CA . TRP A 1 99 ? 27.741 39.733 30.563 1.00 14.45 99 TRP A CA 1
ATOM 789 C C . TRP A 1 99 ? 27.316 38.294 30.481 1.00 13.31 99 TRP A C 1
ATOM 790 O O . TRP A 1 99 ? 26.394 37.889 29.761 1.00 12.54 99 TRP A O 1
ATOM 801 N N . LEU A 1 100 ? 28.017 37.438 31.236 1.00 12.85 100 LEU A N 1
ATOM 802 C CA . LEU A 1 100 ? 27.725 36.015 31.282 1.00 12.22 100 LEU A CA 1
ATOM 803 C C . LEU A 1 100 ? 26.298 35.757 31.732 1.00 11.70 100 LEU A C 1
ATOM 804 O O . LEU A 1 100 ? 25.550 34.940 31.159 1.00 12.40 100 LEU A O 1
ATOM 809 N N . THR A 1 101 ? 25.865 36.445 32.799 1.00 11.95 101 THR A N 1
ATOM 810 C CA . THR A 1 101 ? 24.534 36.248 33.327 1.00 11.96 101 THR A CA 1
ATOM 811 C C . THR A 1 101 ? 23.427 36.707 32.403 1.00 12.05 101 THR A C 1
ATOM 812 O O . THR A 1 101 ? 22.368 36.081 32.311 1.00 13.15 101 THR A O 1
ATOM 816 N N . LYS A 1 102 ? 23.640 37.819 31.704 1.00 12.47 102 LYS A N 1
ATOM 817 C CA . LYS A 1 102 ? 22.604 38.334 30.817 1.00 14.80 102 LYS A CA 1
ATOM 818 C C . LYS A 1 102 ? 22.624 37.674 29.440 1.00 15.99 102 LYS A C 1
ATOM 819 O O . LYS A 1 102 ? 21.581 37.651 28.774 1.00 16.38 102 LYS A O 1
ATOM 825 N N . ASN A 1 103 ? 23.792 37.184 29.016 1.00 13.67 103 ASN A N 1
ATOM 826 C CA . ASN A 1 103 ? 23.811 36.636 27.650 1.00 14.88 103 ASN A CA 1
ATOM 827 C C . ASN A 1 103 ? 23.967 35.162 27.447 1.00 16.27 103 ASN A C 1
ATOM 828 O O . ASN A 1 103 ? 23.627 34.706 26.322 1.00 15.78 103 ASN A O 1
ATOM 833 N N . VAL A 1 104 ? 24.480 34.399 28.388 1.00 13.02 104 VAL A N 1
ATOM 834 C CA . VAL A 1 104 ? 24.654 32.952 28.208 1.00 14.58 104 VAL A CA 1
ATOM 835 C C . VAL A 1 104 ? 23.455 32.278 28.852 1.00 17.28 104 VAL A C 1
ATOM 836 O O . VAL A 1 104 ? 23.378 32.109 30.072 1.00 15.51 104 VAL A O 1
ATOM 840 N N . LYS A 1 105 ? 22.484 31.927 28.010 1.00 16.17 105 LYS A N 1
ATOM 841 C CA . LYS A 1 105 ? 21.235 31.370 28.488 1.00 18.09 105 LYS A CA 1
ATOM 842 C C . LYS A 1 105 ? 21.249 29.930 28.934 1.00 15.66 105 LYS A C 1
ATOM 843 O O . LYS A 1 105 ? 22.041 29.108 28.505 1.00 15.86 105 LYS A O 1
ATOM 849 N N . ARG A 1 106 ? 20.294 29.628 29.816 1.00 15.58 106 ARG A N 1
ATOM 850 C CA . ARG A 1 106 ? 20.136 28.261 30.318 1.00 15.11 106 ARG A CA 1
ATOM 851 C C . ARG A 1 106 ? 19.929 27.310 29.132 1.00 15.90 106 ARG A C 1
ATOM 852 O O . ARG A 1 106 ? 19.100 27.622 28.271 1.00 15.82 106 ARG A O 1
ATOM 860 N N . GLY A 1 107 ? 20.664 26.221 29.096 1.00 15.06 107 GLY A N 1
ATOM 861 C CA . GLY A 1 107 ? 20.551 25.254 28.000 1.00 15.60 107 GLY A CA 1
ATOM 862 C C . GLY A 1 107 ? 21.663 25.461 26.974 1.00 17.68 107 GLY A C 1
ATOM 863 O O . GLY A 1 107 ? 21.792 24.672 26.027 1.00 18.20 107 GLY A O 1
ATOM 864 N N . SER A 1 108 ? 22.470 26.511 27.149 1.00 13.39 108 SER A N 1
ATOM 865 C CA . SER A 1 108 ? 23.567 26.758 26.223 1.00 15.67 108 SER A CA 1
ATOM 866 C C . SER A 1 108 ? 24.869 26.903 27.001 1.00 16.44 108 SER A C 1
ATOM 867 O O . SER A 1 108 ? 24.833 26.973 28.241 1.00 13.83 108 SER A O 1
ATOM 870 N N . VAL A 1 109 ? 25.985 26.883 26.289 1.00 13.31 109 VAL A N 1
ATOM 871 C CA . VAL A 1 109 ? 27.311 26.998 26.874 1.00 13.92 109 VAL A CA 1
ATOM 872 C C . VAL A 1 109 ? 28.134 27.973 26.022 1.00 13.63 109 VAL A C 1
ATOM 873 O O . VAL A 1 109 ? 27.627 28.454 25.002 1.00 13.87 109 VAL A O 1
ATOM 877 N N . ILE A 1 110 ? 29.332 28.261 26.475 1.00 14.56 110 ILE A N 1
ATOM 878 C CA . ILE A 1 110 ? 30.237 29.157 25.728 1.00 12.65 110 ILE A CA 1
ATOM 879 C C . ILE A 1 110 ? 31.640 28.744 26.139 1.00 13.99 110 ILE A C 1
ATOM 880 O O . ILE A 1 110 ? 31.856 28.303 27.282 1.00 13.17 110 ILE A O 1
ATOM 885 N N . THR A 1 111 ? 32.612 28.805 25.242 1.00 11.86 111 THR A N 1
ATOM 886 C CA . THR A 1 111 ? 33.954 28.409 25.609 1.00 11.34 111 THR A CA 1
ATOM 887 C C . THR A 1 111 ? 34.678 29.564 26.274 1.00 11.22 111 THR A C 1
ATOM 888 O O . THR A 1 111 ? 34.278 30.733 26.140 1.00 11.66 111 THR A O 1
ATOM 892 N N . TYR A 1 112 ? 35.760 29.259 26.988 1.00 12.40 112 TYR A N 1
ATOM 893 C CA . TYR A 1 112 ? 36.542 30.323 27.610 1.00 13.41 112 TYR A CA 1
ATOM 894 C C . TYR A 1 112 ? 37.002 31.296 26.491 1.00 13.54 112 TYR A C 1
ATOM 895 O O . TYR A 1 112 ? 36.958 32.489 26.662 1.00 12.18 112 TYR A O 1
ATOM 904 N N . GLY A 1 113 ? 37.486 30.691 25.387 1.00 12.26 113 GLY A N 1
ATOM 905 C CA . GLY A 1 113 ? 37.954 31.491 24.275 1.00 12.33 113 GLY A CA 1
ATOM 906 C C . GLY A 1 113 ? 36.901 32.393 23.662 1.00 10.47 113 GLY A C 1
ATOM 907 O O . GLY A 1 113 ? 37.226 33.547 23.341 1.00 12.28 113 GLY A O 1
ATOM 908 N N . ASP A 1 114 ? 35.676 31.921 23.448 1.00 9.89 114 ASP A N 1
ATOM 909 C CA . ASP A 1 114 ? 34.619 32.728 22.848 1.00 10.82 114 ASP A CA 1
ATOM 910 C C . ASP A 1 114 ? 34.154 33.817 23.805 1.00 12.15 114 ASP A C 1
ATOM 911 O O . ASP A 1 114 ? 33.823 34.926 23.397 1.00 11.97 114 ASP A O 1
ATOM 916 N N . LEU A 1 115 ? 34.174 33.491 25.114 1.00 9.63 115 LEU A N 1
ATOM 917 C CA . LEU A 1 115 ? 33.753 34.520 26.096 1.00 12.47 115 LEU A CA 1
ATOM 918 C C . LEU A 1 115 ? 34.782 35.643 26.109 1.00 11.08 115 LEU A C 1
ATOM 919 O O . LEU A 1 115 ? 34.429 36.834 26.134 1.00 12.55 115 LEU A O 1
ATOM 924 N N . ALA A 1 116 ? 36.063 35.284 26.042 1.00 10.35 116 ALA A N 1
ATOM 925 C CA . ALA A 1 116 ? 37.136 36.256 26.024 1.00 11.75 116 ALA A CA 1
ATOM 926 C C . ALA A 1 116 ? 37.030 37.139 24.773 1.00 12.95 116 ALA A C 1
ATOM 927 O O . ALA A 1 116 ? 37.182 38.361 24.838 1.00 12.93 116 ALA A O 1
ATOM 929 N N . LYS A 1 117 ? 36.759 36.502 23.623 1.00 12.85 117 LYS A N 1
ATOM 930 C CA . LYS A 1 117 ? 36.646 37.292 22.393 1.00 14.66 117 LYS A CA 1
ATOM 931 C C . LYS A 1 117 ? 35.507 38.277 22.453 1.00 14.35 117 LYS A C 1
ATOM 932 O O . LYS A 1 117 ? 35.634 39.435 21.993 1.00 13.64 117 LYS A O 1
ATOM 938 N N . ALA A 1 118 ? 34.390 37.895 23.070 1.00 13.58 118 ALA A N 1
ATOM 939 C CA . ALA A 1 118 ? 33.233 38.757 23.170 1.00 13.68 118 ALA A CA 1
ATOM 940 C C . ALA A 1 118 ? 33.497 39.989 24.035 1.00 15.79 118 ALA A C 1
ATOM 941 O O . ALA A 1 118 ? 32.891 41.030 23.796 1.00 15.48 118 ALA A O 1
ATOM 943 N N . LEU A 1 119 ? 34.409 39.855 24.982 1.00 12.33 119 LEU A N 1
ATOM 944 C CA . LEU A 1 119 ? 34.699 40.962 25.905 1.00 14.83 119 LEU A CA 1
ATOM 945 C C . LEU A 1 119 ? 36.026 41.628 25.645 1.00 15.63 119 LEU A C 1
ATOM 946 O O . LEU A 1 119 ? 36.520 42.397 26.492 1.00 14.59 119 LEU A O 1
ATOM 951 N N . ASN A 1 120 ? 36.677 41.328 24.509 1.00 14.63 120 ASN A N 1
ATOM 952 C CA . ASN A 1 120 ? 37.968 41.914 24.182 1.00 15.93 120 ASN A CA 1
ATOM 953 C C . ASN A 1 120 ? 39.016 41.652 25.254 1.00 15.56 120 ASN A C 1
ATOM 954 O O . ASN A 1 120 ? 39.813 42.541 25.587 1.00 15.75 120 ASN A O 1
ATOM 959 N N . THR A 1 121 ? 39.006 40.448 25.811 1.00 13.12 121 THR A N 1
ATOM 960 C CA . THR A 1 121 ? 39.997 40.157 26.856 1.00 13.02 121 THR A CA 1
ATOM 961 C C . THR A 1 121 ? 40.669 38.849 26.544 1.00 15.87 121 THR A C 1
ATOM 962 O O . THR A 1 121 ? 40.524 38.319 25.418 1.00 14.22 121 THR A O 1
ATOM 966 N N . SER A 1 122 ? 41.429 38.293 27.476 1.00 13.87 122 SER A N 1
ATOM 967 C CA . SER A 1 122 ? 42.111 37.027 27.236 1.00 14.63 122 SER A CA 1
ATOM 968 C C . SER A 1 122 ? 41.427 35.890 27.981 1.00 13.96 122 SER A C 1
ATOM 969 O O . SER A 1 122 ? 40.772 36.074 29.015 1.00 13.00 122 SER A O 1
ATOM 972 N N . PRO A 1 123 ? 41.547 34.686 27.453 1.00 13.74 123 PRO A N 1
ATOM 973 C CA . PRO A 1 123 ? 40.973 33.496 28.041 1.00 13.47 123 PRO A CA 1
ATOM 974 C C . PRO A 1 123 ? 41.530 33.314 29.463 1.00 13.17 123 PRO A C 1
ATOM 975 O O . PRO A 1 123 ? 40.803 32.833 30.324 1.00 13.50 123 PRO A O 1
ATOM 979 N N . ARG A 1 124 ? 42.777 33.677 29.707 1.00 13.75 124 ARG A N 1
ATOM 980 C CA . ARG A 1 124 ? 43.353 33.562 31.043 1.00 13.82 124 ARG A CA 1
ATOM 981 C C . ARG A 1 124 ? 42.670 34.540 32.006 1.00 13.17 124 ARG A C 1
ATOM 982 O O . ARG A 1 124 ? 42.323 34.085 33.101 1.00 12.96 124 ARG A O 1
ATOM 990 N N . ALA A 1 125 ? 42.411 35.752 31.572 1.00 11.67 125 ALA A N 1
ATOM 991 C CA . ALA A 1 125 ? 41.703 36.707 32.457 1.00 13.92 125 ALA A CA 1
ATOM 992 C C . ALA A 1 125 ? 40.327 36.209 32.809 1.00 12.77 125 ALA A C 1
ATOM 993 O O . ALA A 1 125 ? 39.833 36.303 33.952 1.00 11.46 125 ALA A O 1
ATOM 995 N N . VAL A 1 126 ? 39.599 35.612 31.840 1.00 12.01 126 VAL A N 1
ATOM 996 C CA . VAL A 1 126 ? 38.264 35.078 32.051 1.00 11.99 126 VAL A CA 1
ATOM 997 C C . VAL A 1 126 ? 38.350 33.870 32.992 1.00 12.79 126 VAL A C 1
ATOM 998 O O . VAL A 1 126 ? 37.493 33.724 33.858 1.00 13.00 126 VAL A O 1
ATOM 1002 N N . GLY A 1 127 ? 39.381 33.054 32.792 1.00 12.44 127 GLY A N 1
ATOM 1003 C CA . GLY A 1 127 ? 39.565 31.875 33.653 1.00 12.87 127 GLY A CA 1
ATOM 1004 C C . GLY A 1 127 ? 39.776 32.364 35.102 1.00 12.51 127 GLY A C 1
ATOM 1005 O O . GLY A 1 127 ? 39.156 31.818 36.023 1.00 12.11 127 GLY A O 1
ATOM 1006 N N . GLY A 1 128 ? 40.610 33.361 35.301 1.00 9.72 128 GLY A N 1
ATOM 1007 C CA . GLY A 1 128 ? 40.855 33.896 36.649 1.00 12.16 128 GLY A CA 1
ATOM 1008 C C . GLY A 1 128 ? 39.566 34.394 37.282 1.00 12.41 128 GLY A C 1
ATOM 1009 O O . GLY A 1 128 ? 39.327 34.198 38.486 1.00 13.42 128 GLY A O 1
ATOM 1010 N N . ALA A 1 129 ? 38.730 35.099 36.509 1.00 9.11 129 ALA A N 1
ATOM 1011 C CA . ALA A 1 129 ? 37.469 35.600 37.018 1.00 11.81 129 ALA A CA 1
ATOM 1012 C C . ALA A 1 129 ? 36.524 34.464 37.366 1.00 13.36 129 ALA A C 1
ATOM 1013 O O . ALA A 1 129 ? 35.792 34.533 38.362 1.00 13.30 129 ALA A O 1
ATOM 1015 N N . MET A 1 130 ? 36.503 33.379 36.571 1.00 12.69 130 MET A N 1
ATOM 1016 C CA . MET A 1 130 ? 35.603 32.273 36.879 1.00 15.16 130 MET A CA 1
ATOM 1017 C C . MET A 1 130 ? 36.037 31.578 38.169 1.00 15.18 130 MET A C 1
ATOM 1018 O O . MET A 1 130 ? 35.183 31.202 38.981 1.00 15.82 130 MET A O 1
ATOM 1023 N N . LYS A 1 131 ? 37.353 31.417 38.343 1.00 14.28 131 LYS A N 1
ATOM 1024 C CA . LYS A 1 131 ? 37.843 30.777 39.564 1.00 17.35 131 LYS A CA 1
ATOM 1025 C C . LYS A 1 131 ? 37.430 31.541 40.822 1.00 17.55 131 LYS A C 1
ATOM 1026 O O . LYS A 1 131 ? 37.150 30.957 41.885 1.00 18.21 131 LYS A O 1
ATOM 1032 N N . ARG A 1 132 ? 37.414 32.859 40.718 1.00 14.98 132 ARG A N 1
ATOM 1033 C CA . ARG A 1 132 ? 37.083 33.729 41.823 1.00 16.03 132 ARG A CA 1
ATOM 1034 C C . ARG A 1 132 ? 35.632 34.064 41.980 1.00 14.63 132 ARG A C 1
ATOM 1035 O O . ARG A 1 132 ? 35.319 34.838 42.900 1.00 15.10 132 ARG A O 1
ATOM 1043 N N . ASN A 1 133 ? 34.735 33.572 41.129 1.00 11.38 133 ASN A N 1
ATOM 1044 C CA . ASN A 1 133 ? 33.336 33.937 41.245 1.00 10.44 133 ASN A CA 1
ATOM 1045 C C . ASN A 1 133 ? 32.778 33.597 42.619 1.00 8.35 133 ASN A C 1
ATOM 1046 O O . ASN A 1 133 ? 32.713 32.427 42.987 1.00 8.95 133 ASN A O 1
ATOM 1051 N N . PRO A 1 134 ? 32.326 34.596 43.368 1.00 9.56 134 PRO A N 1
ATOM 1052 C CA . PRO A 1 134 ? 31.751 34.344 44.686 1.00 10.17 134 PRO A CA 1
ATOM 1053 C C . PRO A 1 134 ? 30.292 33.993 44.603 1.00 10.21 134 PRO A C 1
ATOM 1054 O O . PRO A 1 134 ? 29.603 33.719 45.587 1.00 10.06 134 PRO A O 1
ATOM 1058 N N . TYR A 1 135 ? 29.694 33.971 43.373 1.00 8.40 135 TYR A N 1
ATOM 1059 C CA . TYR A 1 135 ? 28.316 33.680 43.173 1.00 8.48 135 TYR A CA 1
ATOM 1060 C C . TYR A 1 135 ? 28.012 32.515 42.205 1.00 8.66 135 TYR A C 1
ATOM 1061 O O . TYR A 1 135 ? 27.302 32.746 41.200 1.00 9.96 135 TYR A O 1
ATOM 1070 N N . PRO A 1 136 ? 28.459 31.342 42.506 1.00 9.85 136 PRO A N 1
ATOM 1071 C CA . PRO A 1 136 ? 28.163 30.157 41.670 1.00 10.65 136 PRO A CA 1
ATOM 1072 C C . PRO A 1 136 ? 26.661 29.976 41.619 1.00 11.06 136 PRO A C 1
ATOM 1073 O O . PRO A 1 136 ? 25.862 30.462 42.452 1.00 9.44 136 PRO A O 1
ATOM 1077 N N . ILE A 1 137 ? 26.195 29.259 40.589 1.00 9.48 137 ILE A N 1
ATOM 1078 C CA . ILE A 1 137 ? 24.813 29.000 40.298 1.00 11.23 137 ILE A CA 1
ATOM 1079 C C . ILE A 1 137 ? 24.148 30.221 39.666 1.00 13.21 137 ILE A C 1
ATOM 1080 O O . ILE A 1 137 ? 23.763 30.192 38.484 1.00 14.93 137 ILE A O 1
ATOM 1085 N N . VAL A 1 138 ? 24.012 31.306 40.397 1.00 11.26 138 VAL A N 1
ATOM 1086 C CA . VAL A 1 138 ? 23.364 32.514 39.902 1.00 12.29 138 VAL A CA 1
ATOM 1087 C C . VAL A 1 138 ? 24.201 33.146 38.794 1.00 13.33 138 VAL A C 1
ATOM 1088 O O . VAL A 1 138 ? 23.572 33.507 37.780 1.00 14.57 138 VAL A O 1
ATOM 1092 N N . VAL A 1 139 ? 25.487 33.298 38.965 1.00 10.52 139 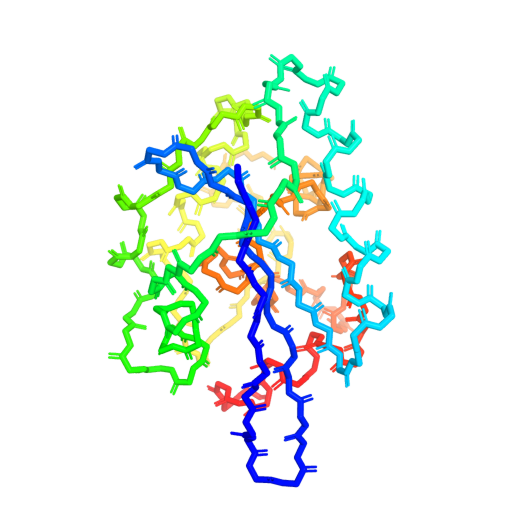VAL A N 1
ATOM 1093 C CA . VAL A 1 139 ? 26.366 33.837 37.856 1.00 9.85 139 VAL A CA 1
ATOM 1094 C C . VAL A 1 139 ? 26.780 32.497 37.268 1.00 9.65 139 VAL A C 1
ATOM 1095 O O . VAL A 1 139 ? 27.446 31.672 37.935 1.00 9.83 139 VAL A O 1
ATOM 1099 N N . PRO A 1 140 ? 26.274 32.156 36.090 1.00 10.74 140 PRO A N 1
ATOM 1100 C CA . PRO A 1 140 ? 26.497 30.830 35.554 1.00 11.68 140 PRO A CA 1
ATOM 1101 C C . PRO A 1 140 ? 27.794 30.445 34.981 1.00 15.83 140 PRO A C 1
ATOM 1102 O O . PRO A 1 140 ? 27.870 30.038 33.781 1.00 14.28 140 PRO A O 1
ATOM 1106 N N . CYS A 1 141 ? 28.860 30.392 35.807 1.00 12.34 141 CYS A N 1
ATOM 1107 C CA . CYS A 1 141 ? 30.177 30.016 35.337 1.00 14.90 141 CYS A CA 1
ATOM 1108 C C . CYS A 1 141 ? 30.251 28.541 34.956 1.00 14.17 141 CYS A C 1
ATOM 1109 O O . CYS A 1 141 ? 31.203 28.165 34.245 1.00 13.84 141 CYS A O 1
ATOM 1112 N N . HIS A 1 142 ? 29.252 27.745 35.299 1.00 11.59 142 HIS A N 1
ATOM 1113 C CA . HIS A 1 142 ? 29.239 26.326 34.916 1.00 12.53 142 HIS A CA 1
ATOM 1114 C C . HIS A 1 142 ? 28.945 26.218 33.403 1.00 12.44 142 HIS A C 1
ATOM 1115 O O . HIS A 1 142 ? 29.186 25.137 32.854 1.00 13.09 142 HIS A O 1
ATOM 1122 N N . ARG A 1 143 ? 28.431 27.276 32.802 1.00 12.08 143 ARG A N 1
ATOM 1123 C CA . ARG A 1 143 ? 28.136 27.252 31.348 1.00 11.95 143 ARG A CA 1
ATOM 1124 C C . ARG A 1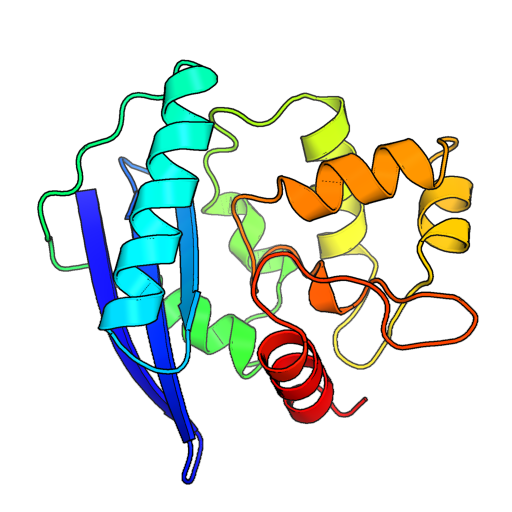 143 ? 29.376 27.609 30.534 1.00 13.53 143 ARG A C 1
ATOM 1125 O O . ARG A 1 143 ? 29.313 27.608 29.286 1.00 13.44 143 ARG A O 1
ATOM 1133 N N . VAL A 1 144 ? 30.482 27.904 31.185 1.00 10.92 144 VAL A N 1
ATOM 1134 C CA . VAL A 1 144 ? 31.726 28.243 30.448 1.00 12.27 144 VAL A CA 1
ATOM 1135 C C . VAL A 1 144 ? 32.567 26.979 30.410 1.00 13.37 144 VAL A C 1
ATOM 1136 O O . VAL A 1 144 ? 32.962 26.450 31.461 1.00 14.34 144 VAL A O 1
ATOM 1140 N N . VAL A 1 145 ? 32.753 26.430 29.208 1.00 13.18 145 VAL A N 1
ATOM 1141 C CA . VAL A 1 145 ? 33.493 25.183 29.029 1.00 13.08 145 VAL A CA 1
ATOM 1142 C C . VAL A 1 145 ? 34.738 25.326 28.162 1.00 14.63 145 VAL A C 1
ATOM 1143 O O . VAL A 1 145 ? 35.034 26.406 27.659 1.00 14.29 145 VAL A O 1
ATOM 1147 N N . ALA A 1 146 ? 35.495 24.226 28.018 1.00 14.17 146 ALA A N 1
ATOM 1148 C CA . ALA A 1 146 ? 36.697 24.293 27.158 1.00 16.49 146 ALA A CA 1
ATOM 1149 C C . ALA A 1 146 ? 36.245 23.948 25.736 1.00 19.47 146 ALA A C 1
ATOM 1150 O O . ALA A 1 146 ? 35.163 23.410 25.548 1.00 18.16 146 ALA A O 1
ATOM 1152 N N . HIS A 1 147 ? 37.069 24.272 24.724 1.00 21.42 147 HIS A N 1
ATOM 1153 C CA . HIS A 1 147 ? 36.650 23.905 23.376 1.00 24.66 147 HIS A CA 1
ATOM 1154 C C . HIS A 1 147 ? 36.713 22.386 23.214 1.00 25.42 147 HIS A C 1
ATOM 1155 O O . HIS A 1 147 ? 36.007 21.875 22.357 1.00 26.60 147 HIS A O 1
ATOM 1162 N N . ASP A 1 148 ? 37.546 21.687 23.986 1.00 26.78 148 ASP A N 1
ATOM 1163 C CA . ASP A 1 148 ? 37.661 20.238 23.849 1.00 28.81 148 ASP A CA 1
ATOM 1164 C C . ASP A 1 148 ? 37.242 19.446 25.066 1.00 29.11 148 ASP A C 1
ATOM 1165 O O . ASP A 1 148 ? 37.592 18.260 25.176 1.00 29.53 148 ASP A O 1
ATOM 1170 N N . GLY A 1 149 ? 36.494 20.045 25.996 1.00 28.07 149 GLY A N 1
ATOM 1171 C CA . GLY A 1 149 ? 36.081 19.287 27.183 1.00 26.63 149 GLY A CA 1
ATOM 1172 C C . GLY A 1 149 ? 35.245 20.138 28.132 1.00 25.28 149 GLY A C 1
ATOM 1173 O O . GLY A 1 149 ? 34.953 21.311 27.877 1.00 23.08 149 GLY A O 1
ATOM 1174 N N . ILE A 1 150 ? 34.877 19.532 29.261 1.00 23.17 150 ILE A N 1
ATOM 1175 C CA . ILE A 1 150 ? 34.074 20.225 30.269 1.00 23.78 150 ILE A CA 1
ATOM 1176 C C . ILE A 1 150 ? 34.755 21.461 30.846 1.00 22.45 150 ILE A C 1
ATOM 1177 O O . ILE A 1 150 ? 34.051 22.417 31.218 1.00 22.64 150 ILE A O 1
ATOM 1182 N N . GLY A 1 151 ? 36.067 21.457 30.953 1.00 23.34 151 GLY A N 1
ATOM 1183 C CA . GLY A 1 151 ? 36.827 22.586 31.501 1.00 25.92 151 GLY A CA 1
ATOM 1184 C C . GLY A 1 151 ? 36.840 22.542 33.027 1.00 27.55 151 GLY A C 1
ATOM 1185 O O . GLY A 1 151 ? 36.210 21.686 33.646 1.00 28.56 151 GLY A O 1
ATOM 1186 N N . TYR A 1 152 ? 37.515 23.484 33.662 1.00 28.88 152 TYR A N 1
ATOM 1187 C CA . TYR A 1 152 ? 37.624 23.539 35.114 1.00 28.30 152 TYR A CA 1
ATOM 1188 C C . TYR A 1 152 ? 36.403 24.188 35.757 1.00 25.80 152 TYR A C 1
ATOM 1189 O O . TYR A 1 152 ? 35.611 24.874 35.115 1.00 25.12 152 TYR A O 1
ATOM 1198 N N . TYR A 1 153 ? 36.255 23.941 37.039 1.00 24.34 153 TYR A N 1
ATOM 1199 C CA . TYR A 1 153 ? 35.187 24.484 37.868 1.00 24.14 153 TYR A CA 1
ATOM 1200 C C . TYR A 1 153 ? 35.737 24.562 39.293 1.00 25.48 153 TYR A C 1
ATOM 1201 O O . TYR A 1 153 ? 36.185 23.533 39.798 1.00 27.61 153 TYR A O 1
ATOM 1210 N N . SER A 1 154 ? 35.659 25.719 39.947 1.00 27.34 154 SER A N 1
ATOM 1211 C CA . SER A 1 154 ? 36.227 25.787 41.304 1.00 29.30 154 SER A CA 1
ATOM 1212 C C . SER A 1 154 ? 35.538 24.916 42.316 1.00 29.29 154 SER A C 1
ATOM 1213 O O . SER A 1 154 ? 36.203 24.486 43.289 1.00 30.67 154 SER A O 1
ATOM 1216 N N . SER A 1 155 ? 34.267 24.565 42.149 1.00 27.41 155 SER A N 1
ATOM 1217 C CA . SER A 1 155 ? 33.544 23.728 43.075 1.00 27.45 155 SER A CA 1
ATOM 1218 C C . SER A 1 155 ? 33.369 22.283 42.665 1.00 27.39 155 SER A C 1
ATOM 1219 O O . SER A 1 155 ? 32.378 21.679 43.113 1.00 28.51 155 SER A O 1
ATOM 1222 N N . GLY A 1 156 ? 34.248 21.697 41.855 1.00 24.97 156 GLY A N 1
ATOM 1223 C CA . GLY A 1 156 ? 34.107 20.303 41.487 1.00 22.57 156 GLY A CA 1
ATOM 1224 C C . GLY A 1 156 ? 33.554 19.996 40.121 1.00 22.78 156 GLY A C 1
ATOM 1225 O O . GLY A 1 156 ? 32.590 20.602 39.653 1.00 20.87 156 GLY A O 1
ATOM 1226 N N . ILE A 1 157 ? 34.149 18.994 39.443 1.00 23.66 157 ILE A N 1
ATOM 1227 C CA . ILE A 1 157 ? 33.703 18.613 38.113 1.00 23.52 157 ILE A CA 1
ATOM 1228 C C . ILE A 1 157 ? 32.341 17.955 38.152 1.00 23.13 157 ILE A C 1
ATOM 1229 O O . ILE A 1 157 ? 31.479 18.203 37.297 1.00 21.21 157 ILE A O 1
ATOM 1234 N N . GLU A 1 158 ? 32.091 17.118 39.165 1.00 22.11 158 GLU A N 1
ATOM 1235 C CA . GLU A 1 158 ? 30.791 16.469 39.269 1.00 23.27 158 GLU A CA 1
ATOM 1236 C C . GLU A 1 158 ? 29.696 17.502 39.487 1.00 21.42 158 GLU A C 1
ATOM 1237 O O . GLU A 1 158 ? 28.579 17.332 38.998 1.00 20.72 158 GLU A O 1
ATOM 1243 N N . GLU A 1 159 ? 30.042 18.563 40.257 1.00 16.61 159 GLU A N 1
ATOM 1244 C CA . GLU A 1 159 ? 29.069 19.619 40.494 1.00 17.03 159 GLU A CA 1
ATOM 1245 C C . GLU A 1 159 ? 28.783 20.341 39.163 1.00 15.59 159 GLU A C 1
ATOM 1246 O O . GLU A 1 159 ? 27.628 20.663 38.884 1.00 16.27 159 GLU A O 1
ATOM 1252 N N . LYS A 1 160 ? 29.836 20.584 38.389 1.00 14.58 160 LYS A N 1
ATOM 1253 C CA . LYS A 1 160 ? 29.614 21.268 37.084 1.00 14.37 160 LYS A CA 1
ATOM 1254 C C . LYS A 1 160 ? 28.717 20.438 36.170 1.00 15.51 160 LYS A C 1
ATOM 1255 O O . LYS A 1 160 ? 27.772 20.934 35.532 1.00 15.14 160 LYS A O 1
ATOM 1261 N N . LYS A 1 161 ? 28.982 19.151 36.096 1.00 16.98 161 LYS A N 1
ATOM 1262 C CA . LYS A 1 161 ? 28.215 18.213 35.281 1.00 18.60 161 LYS A CA 1
ATOM 1263 C C . LYS A 1 161 ? 26.772 18.114 35.728 1.00 18.46 161 LYS A C 1
ATOM 1264 O O . LYS A 1 161 ? 25.837 18.032 34.935 1.00 18.67 161 LYS A O 1
ATOM 1270 N N . PHE A 1 162 ? 26.553 18.135 37.047 1.00 18.32 162 PHE A N 1
ATOM 1271 C CA . PHE A 1 162 ? 25.210 18.077 37.598 1.00 18.33 162 PHE A CA 1
ATOM 1272 C C . PHE A 1 162 ? 24.390 19.286 37.173 1.00 17.44 162 PHE A C 1
ATOM 1273 O O . PHE A 1 162 ? 23.214 19.179 36.786 1.00 16.88 162 PHE A O 1
ATOM 1281 N N . LEU A 1 163 ? 25.010 20.478 37.274 1.00 14.53 163 LEU A N 1
ATOM 1282 C CA . LEU A 1 163 ? 24.351 21.684 36.870 1.00 14.46 163 LEU A CA 1
ATOM 1283 C C . LEU A 1 163 ? 24.068 21.645 35.350 1.00 14.03 163 LEU A C 1
ATOM 1284 O O . LEU A 1 163 ? 22.967 22.002 34.964 1.00 14.36 163 LEU A O 1
ATOM 1289 N N . LEU A 1 164 ? 25.032 21.198 34.557 1.00 13.56 164 LEU A N 1
ATOM 1290 C CA . LEU A 1 164 ? 24.759 21.163 33.097 1.00 16.06 164 LEU A CA 1
ATOM 1291 C C . LEU A 1 164 ? 23.654 20.188 32.771 1.00 16.70 164 LEU A C 1
ATOM 1292 O O . LEU A 1 164 ? 22.781 20.470 31.937 1.00 18.46 164 LEU A O 1
ATOM 1297 N N . GLU A 1 165 ? 23.651 19.037 33.428 1.00 18.07 165 GLU A N 1
ATOM 1298 C CA . GLU A 1 165 ? 22.626 18.025 33.184 1.00 20.53 165 GLU A CA 1
ATOM 1299 C C . GLU A 1 165 ? 21.238 18.534 33.479 1.00 21.50 165 GLU A C 1
ATOM 1300 O O . GLU A 1 165 ? 20.279 18.363 32.707 1.00 19.89 165 GLU A O 1
ATOM 1306 N N . ILE A 1 166 ? 21.090 19.226 34.609 1.00 19.68 166 ILE A N 1
ATOM 1307 C CA . ILE A 1 166 ? 19.849 19.818 35.063 1.00 20.50 166 ILE A CA 1
ATOM 1308 C C . ILE A 1 166 ? 19.306 20.828 34.071 1.00 18.52 166 ILE A C 1
ATOM 1309 O O . ILE A 1 166 ? 18.100 21.042 33.929 1.00 18.58 166 ILE A O 1
ATOM 1314 N N . GLU A 1 167 ? 20.212 21.544 33.402 1.00 17.06 167 GLU A N 1
ATOM 1315 C CA . GLU A 1 167 ? 19.849 22.548 32.423 1.00 16.50 167 GLU A CA 1
ATOM 1316 C C . GLU A 1 167 ? 19.614 21.972 31.025 1.00 18.51 167 GLU A C 1
ATOM 1317 O O . GLU A 1 167 ? 19.338 22.743 30.093 1.00 19.71 167 GLU A O 1
ATOM 1323 N N . GLY A 1 168 ? 19.771 20.688 30.840 1.00 20.68 168 GLY A N 1
ATOM 1324 C CA . GLY A 1 168 ? 19.547 20.015 29.579 1.00 24.63 168 GLY A CA 1
ATOM 1325 C C . GLY A 1 168 ? 20.692 20.016 28.597 1.00 27.47 168 GLY A C 1
ATOM 1326 O O . GLY A 1 168 ? 20.457 19.853 27.382 1.00 28.77 168 GLY A O 1
ATOM 1327 N N . VAL A 1 169 ? 21.912 20.190 29.066 1.00 28.31 169 VAL A N 1
ATOM 1328 C CA . VAL A 1 169 ? 23.091 20.187 28.211 1.00 31.54 169 VAL A CA 1
ATOM 1329 C C . VAL A 1 169 ? 23.713 18.786 28.256 1.00 34.19 169 VAL A C 1
ATOM 1330 O O . VAL A 1 169 ? 24.161 18.375 29.360 1.00 37.07 169 VAL A O 1
#

InterPro domains:
  IPR001497 Methylated-DNA-[protein]-cysteine S-methyltransferase, active site [PS00374] (139-145)
  IPR014048 Methylated-DNA-[protein]-cysteine S-methyltransferase, DNA binding [PF01035] (91-169)
  IPR014048 Methylated-DNA-[protein]-cysteine S-methyltransferase, DNA binding [TIGR00589] (90-167)
  IPR014048 Methylated-DNA-[protein]-cysteine S-methyltransferase, DNA binding [cd06445] (92-168)
  IPR015236 Methylated DNA-protein cysteine methyltransferase, ribonuclease H-like domain [PF09153] (1-85)
  IPR023546 Methylated-DNA--protein-cysteine methyltransferase [MF_00772] (18-168)
  IPR036217 Methylated DNA-protein cysteine methyltransferase, DNA binding domain [SSF46767] (90-169)
  IPR036388 Winged helix-like DNA-binding domain superfamily [G3DSA:1.10.10.10] (89-174)
  IPR036631 Methylated DNA-protein cysteine methyltransferase domain superfamily [SSF53155] (1-88)
  IPR054936 O6-methylguanine-DNA methyltransferase [NF041132] (1-168)

Radius of gyration: 14.94 Å; Cα contacts (8 Å, |Δi|>4): 257; chains: 1; bounding box: 31×35×40 Å

Solvent-accessible surface area: 8189 Å² total; per-residue (Å²): 73,2,5,33,70,92,20,160,35,64,168,93,36,0,46,0,0,0,0,16,60,71,120,0,3,0,2,5,0,0,50,69,112,54,44,0,40,129,48,0,98,78,22,16,114,52,0,38,166,87,68,16,101,48,62,50,63,97,66,128,41,78,25,2,81,57,0,29,87,2,4,66,38,132,58,89,11,38,46,2,28,177,32,3,12,32,70,19,21,53,119,70,12,82,104,0,0,54,75,0,6,118,74,7,132,85,43,49,61,31,30,42,20,75,0,2,156,52,12,146,41,51,69,218,37,0,24,22,3,15,122,101,12,3,0,13,3,1,0,0,8,2,3,0,18,28,162,116,40,57,20,133,10,60,15,25,74,96,14,0,104,10,2,15,130,54,18,69,86

Nearest PDB structures (foldseek):
  1mgt-assembly1_A  TM=1.006E+00  e=1.858E-34  Thermococcus kodakarensis KOD1
  7dqt-assembly1_A  TM=7.506E-01  e=9.955E-10  Sulfurisphaera tokodaii str. 7
  7e1p-assembly1_A  TM=7.009E-01  e=4.317E-10  Sulfurisphaera tokodaii str. 7
  7dqr-assembly1_A  TM=7.024E-01  e=5.818E-10  Sulfurisphaera tokodaii str. 7
  4zyd-assembly2_A-3  TM=6.579E-01  e=8.835E-10  Saccharolobus solfataricus

Organism: Thermococcus kodakarensis (strain ATCC BAA-918 / JCM 12380 / KOD1) (NCBI:txid69014)